Protein AF-A0A7X2JE22-F1 (afdb_monomer_lite)

Structure (mmCIF, N/CA/C/O backbone):
data_AF-A0A7X2JE22-F1
#
_entry.id   AF-A0A7X2JE22-F1
#
loop_
_atom_site.group_PDB
_atom_site.id
_atom_site.type_symbol
_atom_site.label_atom_id
_atom_site.label_alt_id
_atom_site.label_comp_id
_atom_site.label_asym_id
_atom_site.label_entity_id
_atom_site.label_seq_id
_atom_site.pdbx_PDB_ins_code
_atom_site.Cartn_x
_atom_site.Cartn_y
_atom_site.Cartn_z
_atom_site.occupancy
_atom_site.B_iso_or_equiv
_atom_site.auth_seq_id
_atom_site.auth_comp_id
_atom_site.auth_asym_id
_atom_site.auth_atom_id
_atom_site.pdbx_PDB_model_num
ATOM 1 N N . MET A 1 1 ? -7.653 -12.643 -15.180 1.00 49.94 1 MET A N 1
ATOM 2 C CA . MET A 1 1 ? -7.315 -11.733 -16.301 1.00 49.94 1 MET A CA 1
ATOM 3 C C . MET A 1 1 ? -5.925 -11.184 -16.015 1.00 49.94 1 MET A C 1
ATOM 5 O O . MET A 1 1 ? -5.732 -10.726 -14.903 1.00 49.94 1 MET A O 1
ATOM 9 N N . LYS A 1 2 ? -4.952 -11.301 -16.927 1.00 66.31 2 LYS A N 1
ATOM 10 C CA . LYS A 1 2 ? -3.594 -10.766 -16.708 1.00 66.31 2 LYS A CA 1
ATOM 11 C C . LYS A 1 2 ? -3.549 -9.329 -17.225 1.00 66.31 2 LYS A C 1
ATOM 13 O O . LYS A 1 2 ? -3.929 -9.113 -18.375 1.00 66.31 2 LYS A O 1
ATOM 18 N N . THR A 1 3 ? -3.123 -8.370 -16.407 1.00 74.75 3 THR A N 1
ATOM 19 C CA . THR A 1 3 ? -2.879 -6.985 -16.846 1.00 74.75 3 THR A CA 1
ATOM 20 C C . THR A 1 3 ? -1.418 -6.603 -16.633 1.00 74.75 3 THR A C 1
ATOM 22 O O . THR A 1 3 ? -0.761 -7.106 -15.724 1.00 74.75 3 THR A O 1
ATOM 25 N N . SER A 1 4 ? -0.906 -5.712 -17.483 1.00 75.38 4 SER A N 1
ATOM 26 C CA . SER A 1 4 ? 0.440 -5.147 -17.359 1.00 75.38 4 SER A CA 1
ATOM 27 C C . SER A 1 4 ? 0.576 -4.194 -16.172 1.00 75.38 4 SER A C 1
ATOM 29 O O . SER A 1 4 ? 1.686 -3.983 -15.699 1.00 75.38 4 SER A O 1
ATOM 31 N N . LYS A 1 5 ? -0.528 -3.611 -15.698 1.00 81.44 5 LYS A N 1
ATOM 32 C CA . LYS A 1 5 ? -0.594 -2.766 -14.502 1.00 81.44 5 LYS A CA 1
ATOM 33 C C . LYS A 1 5 ? -2.029 -2.766 -13.991 1.00 81.44 5 LYS A C 1
ATOM 35 O O . LYS A 1 5 ? -2.942 -2.476 -14.765 1.00 81.44 5 LYS A O 1
ATOM 40 N N . ALA A 1 6 ? -2.252 -3.114 -12.726 1.00 86.94 6 ALA A N 1
ATOM 41 C CA . ALA A 1 6 ? -3.620 -3.191 -12.203 1.00 86.94 6 ALA A CA 1
ATOM 42 C C . ALA A 1 6 ? -4.130 -1.863 -11.638 1.00 86.94 6 ALA A C 1
ATOM 44 O O . ALA A 1 6 ? -5.276 -1.483 -11.894 1.00 86.94 6 ALA A O 1
ATOM 45 N N . LYS A 1 7 ? -3.290 -1.120 -10.912 1.00 91.81 7 LYS A N 1
ATOM 46 C CA . LYS A 1 7 ? -3.621 0.229 -10.449 1.00 91.81 7 LYS A CA 1
ATOM 47 C C . LYS A 1 7 ? -2.481 1.200 -10.735 1.00 91.81 7 LYS A C 1
ATOM 49 O O . LYS A 1 7 ? -1.344 0.955 -10.350 1.00 91.81 7 LYS A O 1
ATOM 54 N N . TRP A 1 8 ? -2.798 2.309 -11.393 1.00 91.88 8 TRP A N 1
ATOM 55 C CA . TRP A 1 8 ? -1.876 3.418 -11.620 1.00 91.88 8 TRP A CA 1
ATOM 56 C C . TRP A 1 8 ? -2.491 4.685 -11.040 1.00 91.88 8 TRP A C 1
ATOM 58 O O . TRP A 1 8 ? -3.583 5.077 -11.447 1.00 91.88 8 TRP A O 1
ATOM 68 N N . LEU A 1 9 ? -1.822 5.265 -10.051 1.00 91.38 9 LEU A N 1
ATOM 69 C CA . LEU A 1 9 ? -2.169 6.547 -9.455 1.00 91.38 9 LEU A CA 1
ATOM 70 C C . LEU A 1 9 ? -1.121 7.565 -9.914 1.00 91.38 9 LEU A C 1
ATOM 72 O O . LEU A 1 9 ? -0.011 7.593 -9.382 1.00 91.38 9 LEU A O 1
ATOM 76 N N . ASP A 1 10 ? -1.471 8.328 -10.946 1.00 88.12 10 ASP A N 1
ATOM 77 C CA . ASP A 1 10 ? -0.589 9.280 -11.620 1.00 88.12 10 ASP A CA 1
ATOM 78 C C . ASP A 1 10 ? -1.018 10.708 -11.277 1.00 88.12 10 ASP A C 1
ATOM 80 O O . ASP A 1 10 ? -2.106 11.133 -11.665 1.00 88.12 10 ASP A O 1
ATOM 84 N N . TRP A 1 11 ? -0.156 11.410 -10.536 1.00 87.62 11 TRP A N 1
ATOM 85 C CA . TRP A 1 11 ? -0.326 12.790 -10.068 1.00 87.62 11 TRP A CA 1
ATOM 86 C C . TRP A 1 11 ? -1.487 12.999 -9.091 1.00 87.62 11 TRP A C 1
ATOM 88 O O . TRP A 1 11 ? -2.567 12.431 -9.208 1.00 87.62 11 TRP A O 1
ATOM 98 N N . GLN A 1 12 ? -1.263 13.874 -8.104 1.00 84.12 12 GLN A N 1
ATOM 99 C CA . GLN A 1 12 ? -2.315 14.396 -7.216 1.00 84.12 12 GLN A CA 1
ATOM 100 C C . GLN A 1 12 ? -3.240 13.324 -6.600 1.00 84.12 12 GLN A C 1
ATOM 102 O O . GLN A 1 12 ? -4.416 13.580 -6.350 1.00 84.12 12 GLN A O 1
ATOM 107 N N . ALA A 1 13 ? -2.713 12.139 -6.269 1.00 86.69 13 ALA A N 1
ATOM 108 C CA . ALA A 1 13 ? -3.453 11.074 -5.578 1.00 86.69 13 ALA A CA 1
ATOM 109 C C . ALA A 1 13 ? -3.683 11.378 -4.077 1.00 86.69 13 ALA A C 1
ATOM 111 O O . ALA A 1 13 ? -3.680 10.489 -3.221 1.00 86.69 13 ALA A O 1
ATOM 112 N N . GLN A 1 14 ? -3.841 12.656 -3.744 1.00 89.06 14 GLN A N 1
ATOM 113 C CA . GLN A 1 14 ? -4.023 13.192 -2.403 1.00 89.06 14 GLN A CA 1
ATOM 114 C C . GLN A 1 14 ? -5.405 12.804 -1.864 1.00 89.06 14 GLN A C 1
ATOM 116 O O . GLN A 1 14 ? -6.401 12.867 -2.581 1.00 89.06 14 GLN A O 1
ATOM 121 N N . GLY A 1 15 ? -5.456 12.320 -0.624 1.00 90.81 15 GLY A N 1
ATOM 122 C CA . GLY A 1 15 ? -6.662 11.763 -0.004 1.00 90.81 15 GLY A CA 1
ATOM 123 C C . GLY A 1 15 ? -7.121 10.420 -0.591 1.00 90.81 15 GLY A C 1
ATOM 124 O O . GLY A 1 15 ? -8.134 9.873 -0.159 1.00 90.81 15 GLY A O 1
ATOM 125 N N . THR A 1 16 ? -6.407 9.857 -1.574 1.00 94.50 16 THR A N 1
ATOM 126 C CA . THR A 1 16 ? -6.815 8.594 -2.206 1.00 94.50 16 THR A CA 1
ATOM 127 C C . THR A 1 16 ? -6.603 7.422 -1.252 1.00 94.50 16 THR A C 1
ATOM 129 O O . THR A 1 16 ? -5.504 7.241 -0.727 1.00 94.50 16 THR A O 1
ATOM 132 N N . ARG A 1 17 ? -7.635 6.583 -1.088 1.00 95.44 17 ARG A N 1
ATOM 133 C CA . ARG A 1 17 ? -7.589 5.328 -0.327 1.00 95.44 17 ARG A CA 1
ATOM 134 C C . ARG A 1 17 ? -7.855 4.131 -1.242 1.00 95.44 17 ARG A C 1
ATOM 136 O O . ARG A 1 17 ? -8.940 4.008 -1.804 1.00 95.44 17 ARG A O 1
ATOM 143 N N . VAL A 1 18 ? -6.878 3.238 -1.376 1.00 96.38 18 VAL A N 1
ATOM 144 C CA . VAL A 1 18 ? -7.027 1.936 -2.045 1.00 96.38 18 VAL A CA 1
ATOM 145 C C . VAL A 1 18 ? -7.138 0.880 -0.956 1.00 96.38 18 VAL A C 1
ATOM 147 O O . VAL A 1 18 ? -6.155 0.598 -0.272 1.00 96.38 18 VAL A O 1
ATOM 150 N N . THR A 1 19 ? -8.331 0.319 -0.774 1.00 96.19 19 THR A N 1
ATOM 151 C CA . THR A 1 19 ? -8.613 -0.603 0.333 1.00 96.19 19 THR A CA 1
ATOM 152 C C . THR A 1 19 ? -9.288 -1.887 -0.129 1.00 96.19 19 THR A C 1
ATOM 154 O O . THR A 1 19 ? -10.069 -1.853 -1.081 1.00 96.19 19 THR A O 1
ATOM 157 N N . GLN A 1 20 ? -8.974 -3.011 0.524 1.00 95.56 20 GLN A N 1
ATOM 158 C CA . GLN A 1 20 ? -9.651 -4.305 0.331 1.00 95.56 20 GLN A CA 1
ATOM 159 C C . GLN A 1 20 ? -9.617 -4.838 -1.113 1.00 95.56 20 GLN A C 1
ATOM 161 O O . GLN A 1 20 ? -10.579 -5.432 -1.598 1.00 95.56 20 GLN A O 1
ATOM 166 N N . ASN A 1 21 ? -8.497 -4.637 -1.814 1.00 95.44 21 ASN A N 1
ATOM 167 C CA . ASN A 1 21 ? -8.294 -5.169 -3.161 1.00 95.44 21 ASN A CA 1
ATOM 168 C C . ASN A 1 21 ? -7.422 -6.427 -3.155 1.00 95.44 21 ASN A C 1
ATOM 170 O O . ASN A 1 21 ? -6.482 -6.561 -2.365 1.00 95.44 21 ASN A O 1
ATOM 174 N N . PHE A 1 22 ? -7.695 -7.306 -4.117 1.00 94.31 22 PHE A N 1
ATOM 175 C CA . PHE A 1 22 ? -6.909 -8.499 -4.402 1.00 94.31 22 PHE A CA 1
ATOM 176 C C . PHE A 1 22 ? -6.218 -8.351 -5.761 1.00 94.31 22 PHE A C 1
ATOM 178 O O . PHE A 1 22 ? -6.877 -8.336 -6.800 1.00 94.31 22 PHE A O 1
ATOM 185 N N . PHE A 1 23 ? -4.891 -8.235 -5.750 1.00 93.75 23 PHE A N 1
ATOM 186 C CA . PHE A 1 23 ? -4.059 -8.106 -6.940 1.00 93.75 23 PHE A CA 1
ATOM 187 C C . PHE A 1 23 ? -3.175 -9.343 -7.106 1.00 93.75 23 PHE A C 1
ATOM 189 O O . PHE A 1 23 ? -2.458 -9.737 -6.183 1.00 93.75 23 PHE A O 1
ATOM 196 N N . HIS A 1 24 ? -3.234 -9.967 -8.280 1.00 92.12 24 HIS A N 1
ATOM 197 C CA . HIS A 1 24 ? -2.479 -11.177 -8.580 1.00 92.12 24 HIS A CA 1
ATOM 198 C C . HIS A 1 24 ? -2.248 -11.327 -10.086 1.00 92.12 24 HIS A C 1
ATOM 200 O O . HIS A 1 24 ? -3.018 -10.805 -10.894 1.00 92.12 24 HIS A O 1
ATOM 206 N N . ASP A 1 25 ? -1.199 -12.070 -10.451 1.00 88.88 25 ASP A N 1
ATOM 207 C CA . ASP A 1 25 ? -0.855 -12.427 -11.835 1.00 88.88 25 ASP A CA 1
ATOM 208 C C . ASP A 1 25 ? -0.740 -11.236 -12.806 1.00 88.88 25 ASP A C 1
ATOM 210 O O . ASP A 1 25 ? -0.891 -11.391 -14.025 1.00 88.88 25 ASP A O 1
ATOM 214 N N . ASN A 1 26 ? -0.443 -10.048 -12.277 1.00 86.81 26 ASN A N 1
ATOM 215 C CA . ASN A 1 26 ? -0.121 -8.885 -13.081 1.00 86.81 26 ASN A CA 1
ATOM 216 C C . ASN A 1 26 ? 1.273 -9.076 -13.668 1.00 86.81 26 ASN A C 1
ATOM 218 O O . ASN A 1 26 ? 2.251 -9.384 -12.988 1.00 86.81 26 ASN A O 1
ATOM 222 N N . THR A 1 27 ? 1.330 -8.994 -14.987 1.00 76.69 27 THR A N 1
ATOM 223 C CA . THR A 1 27 ? 2.525 -9.213 -15.788 1.00 76.69 27 THR A CA 1
ATOM 224 C C . THR A 1 27 ? 2.296 -8.585 -17.150 1.00 76.69 27 THR A C 1
ATOM 226 O O . THR A 1 27 ? 1.157 -8.468 -17.613 1.00 76.69 27 THR A O 1
ATOM 229 N N . VAL A 1 28 ? 3.363 -8.167 -17.822 1.00 68.94 28 VAL A N 1
ATOM 230 C CA . VAL A 1 28 ? 3.209 -7.675 -19.189 1.00 68.94 28 VAL A CA 1
ATOM 231 C C . VAL A 1 28 ? 2.804 -8.833 -20.105 1.00 68.94 28 VAL A C 1
ATOM 233 O O . VAL A 1 28 ? 3.410 -9.910 -20.063 1.00 68.94 28 VAL A O 1
ATOM 236 N N . PRO A 1 29 ? 1.768 -8.655 -20.938 1.00 58.00 29 PRO A N 1
ATOM 237 C CA . PRO A 1 29 ? 1.450 -9.644 -21.947 1.00 58.00 29 PRO A CA 1
ATOM 238 C C . PRO A 1 29 ? 2.621 -9.719 -22.941 1.00 58.00 29 PRO A C 1
ATOM 240 O O . PRO A 1 29 ? 3.175 -8.694 -23.332 1.00 58.00 29 PRO A O 1
ATOM 243 N N . PHE A 1 30 ? 2.990 -10.938 -23.346 1.00 57.25 30 PHE A N 1
ATOM 244 C CA . PHE A 1 30 ? 4.004 -11.230 -24.375 1.00 57.25 30 PHE A CA 1
ATOM 245 C C . PHE A 1 30 ? 5.490 -11.087 -23.996 1.00 57.25 30 PHE A C 1
ATOM 247 O O . PHE A 1 30 ? 6.330 -11.099 -24.897 1.00 57.25 30 PHE A O 1
ATOM 254 N N . LEU A 1 31 ? 5.859 -11.062 -22.708 1.00 57.50 31 LEU A N 1
ATOM 255 C CA . LEU A 1 31 ? 7.233 -11.433 -22.347 1.00 57.50 31 LEU A CA 1
ATOM 256 C C . LEU A 1 31 ? 7.440 -12.917 -22.630 1.00 57.50 31 LEU A C 1
ATOM 258 O O . LEU A 1 31 ? 6.939 -13.796 -21.932 1.00 57.50 31 LEU A O 1
ATOM 262 N N . ARG A 1 32 ? 8.153 -13.166 -23.717 1.00 54.75 32 ARG A N 1
ATOM 263 C CA . ARG A 1 32 ? 8.729 -14.453 -24.064 1.00 54.75 32 ARG A CA 1
ATOM 264 C C . ARG A 1 32 ? 9.740 -14.841 -22.975 1.00 54.75 32 ARG A C 1
ATOM 266 O O . ARG A 1 32 ? 10.541 -13.995 -22.592 1.00 54.75 32 ARG A O 1
ATOM 273 N N . GLU A 1 33 ? 9.707 -16.080 -22.474 1.00 55.88 33 GLU A N 1
ATOM 274 C CA . GLU A 1 33 ? 10.677 -16.572 -21.467 1.00 55.88 33 GLU A CA 1
ATOM 275 C C . GLU A 1 33 ? 12.137 -16.442 -21.942 1.00 55.88 33 GLU A C 1
ATOM 277 O O . GLU A 1 33 ? 13.048 -16.380 -21.125 1.00 55.88 33 GLU A O 1
ATOM 282 N N . ASP A 1 34 ? 12.345 -16.371 -23.259 1.00 58.75 34 ASP A N 1
ATOM 283 C CA . ASP A 1 34 ? 13.626 -16.231 -23.951 1.00 58.75 34 ASP A CA 1
ATOM 284 C C . ASP A 1 34 ? 13.974 -14.787 -24.360 1.00 58.75 34 ASP A C 1
ATOM 286 O O . ASP A 1 34 ? 15.012 -14.556 -24.981 1.00 58.75 34 ASP A O 1
ATOM 290 N N . ALA A 1 35 ? 13.123 -13.804 -24.055 1.00 57.12 35 ALA A N 1
ATOM 291 C CA . ALA A 1 35 ? 13.394 -12.412 -24.388 1.00 57.12 35 ALA A CA 1
ATOM 292 C C . ALA A 1 35 ? 14.238 -11.755 -23.291 1.00 57.12 35 ALA A C 1
ATOM 294 O O . ALA A 1 35 ? 13.748 -11.555 -22.185 1.00 57.12 35 ALA A O 1
ATOM 295 N N . GLU A 1 36 ? 15.466 -11.351 -23.626 1.00 58.72 36 GLU A N 1
ATOM 296 C CA . GLU A 1 36 ? 16.242 -10.381 -22.845 1.00 58.72 36 GLU A CA 1
ATOM 297 C C . GLU A 1 36 ? 15.522 -9.024 -22.924 1.00 58.72 36 GLU A C 1
ATOM 299 O O . GLU A 1 36 ? 15.573 -8.358 -23.968 1.00 58.72 36 GLU A O 1
ATOM 304 N N . PRO A 1 37 ? 14.779 -8.604 -21.886 1.00 57.47 37 PRO A N 1
ATOM 305 C CA . PRO A 1 37 ? 13.995 -7.386 -21.961 1.00 57.47 37 PRO A CA 1
ATOM 306 C C . PRO A 1 37 ? 14.971 -6.207 -21.971 1.00 57.47 37 PRO A C 1
ATOM 308 O O . PRO A 1 37 ? 15.772 -6.052 -21.049 1.00 57.47 37 PRO A O 1
ATOM 311 N N . GLY A 1 38 ? 14.900 -5.349 -22.991 1.00 61.09 38 GLY A N 1
ATOM 312 C CA . GLY A 1 38 ? 15.620 -4.075 -22.967 1.00 61.09 38 GLY A CA 1
ATOM 313 C C . GLY A 1 38 ? 15.253 -3.258 -21.718 1.00 61.09 38 GLY A C 1
ATOM 314 O O . GLY A 1 38 ? 14.150 -3.389 -21.187 1.00 61.09 38 GLY A O 1
ATOM 315 N N . LEU A 1 39 ? 16.166 -2.400 -21.251 1.00 57.56 39 LEU A N 1
ATOM 316 C CA . LEU A 1 39 ? 16.032 -1.639 -19.996 1.00 57.56 39 LEU A CA 1
ATOM 317 C C . LEU A 1 39 ? 14.696 -0.872 -19.873 1.00 57.56 39 LEU A C 1
ATOM 319 O O . LEU A 1 39 ? 14.119 -0.809 -18.790 1.00 57.56 39 LEU A O 1
ATOM 323 N N . GLU A 1 40 ? 14.173 -0.350 -20.986 1.00 53.94 40 GLU A N 1
ATOM 324 C CA . GLU A 1 40 ? 12.882 0.352 -21.049 1.00 53.94 40 GLU A CA 1
ATOM 325 C C . GLU A 1 40 ? 11.682 -0.576 -20.803 1.00 53.94 40 GLU A C 1
ATOM 327 O O . GLU A 1 40 ? 10.734 -0.200 -20.114 1.00 53.94 40 GLU A O 1
ATOM 332 N N . LEU A 1 41 ? 11.745 -1.823 -21.287 1.00 57.75 41 LEU A N 1
ATOM 333 C CA . LEU A 1 41 ? 10.728 -2.835 -21.002 1.00 57.75 41 LEU A CA 1
ATOM 334 C C . LEU A 1 41 ? 10.759 -3.212 -19.515 1.00 57.75 41 LEU A C 1
ATOM 336 O O . LEU A 1 41 ? 9.700 -3.425 -18.938 1.00 57.75 41 LEU A O 1
ATOM 340 N N . PHE A 1 42 ? 11.942 -3.199 -18.879 1.00 57.12 42 PHE A N 1
ATOM 341 C CA . PHE A 1 42 ? 12.149 -3.520 -17.458 1.00 57.12 42 PHE A CA 1
ATOM 342 C C . PHE A 1 42 ? 11.503 -2.520 -16.477 1.00 57.12 42 PHE A C 1
ATOM 344 O O . PHE A 1 42 ? 11.144 -2.867 -15.344 1.00 57.12 42 PHE A O 1
ATOM 351 N N . GLN A 1 43 ? 11.341 -1.267 -16.910 1.00 54.72 43 GLN A N 1
ATOM 352 C CA . GLN A 1 43 ? 10.787 -0.175 -16.103 1.00 54.72 43 GLN A CA 1
ATOM 353 C C . GLN A 1 43 ? 9.249 -0.100 -16.131 1.00 54.72 43 GLN A C 1
ATOM 355 O O . GLN A 1 43 ? 8.669 0.572 -15.271 1.00 54.72 43 GLN A O 1
ATOM 360 N N . ALA A 1 44 ? 8.592 -0.793 -17.068 1.00 57.09 44 ALA A N 1
ATOM 361 C CA . ALA A 1 44 ? 7.142 -0.750 -17.298 1.00 57.09 44 ALA A CA 1
ATOM 362 C C . ALA A 1 44 ? 6.389 -2.043 -16.894 1.00 57.09 44 ALA A C 1
ATOM 364 O O . ALA A 1 44 ? 5.240 -2.238 -17.295 1.00 57.09 44 ALA A O 1
ATOM 365 N N . MET A 1 45 ? 7.029 -2.961 -16.159 1.00 66.50 45 MET A N 1
ATOM 366 C CA . MET A 1 45 ? 6.561 -4.349 -16.055 1.00 66.50 45 MET A CA 1
ATOM 367 C C . MET A 1 45 ? 5.560 -4.612 -14.921 1.00 66.50 45 MET A C 1
ATOM 369 O O . MET A 1 45 ? 5.947 -4.667 -13.759 1.00 66.50 45 MET A O 1
ATOM 373 N N . GLY A 1 46 ? 4.334 -5.001 -15.267 1.00 67.62 46 GLY A N 1
ATOM 374 C CA . GLY A 1 46 ? 3.576 -6.021 -14.529 1.00 67.62 46 GLY A CA 1
ATOM 375 C C . GLY A 1 46 ? 3.285 -5.738 -13.057 1.00 67.62 46 GLY A C 1
ATOM 376 O O . GLY A 1 46 ? 3.349 -6.674 -12.267 1.00 67.62 46 GLY A O 1
ATOM 377 N N . GLU A 1 47 ? 3.041 -4.486 -12.665 1.00 86.31 47 GLU A N 1
ATOM 378 C CA . GLU A 1 47 ? 2.862 -4.148 -11.249 1.00 86.31 47 GLU A CA 1
ATOM 379 C C . GLU A 1 47 ? 1.411 -4.250 -10.766 1.0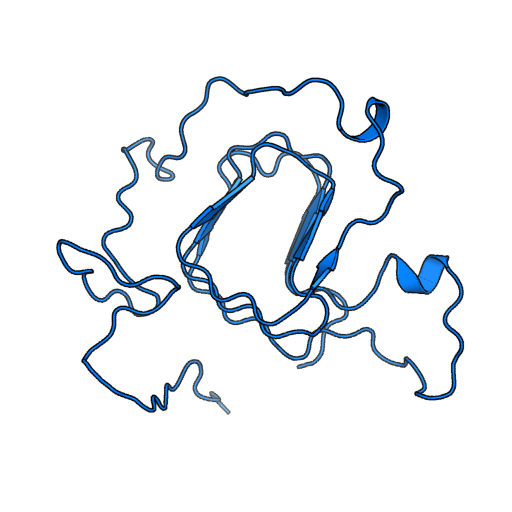0 86.31 47 GLU A C 1
ATOM 381 O O . GLU A 1 47 ? 0.472 -3.886 -11.484 1.00 86.31 47 GLU A O 1
ATOM 386 N N . ASP A 1 48 ? 1.221 -4.668 -9.511 1.00 93.00 48 ASP A N 1
ATOM 387 C CA . ASP A 1 48 ? -0.095 -4.570 -8.874 1.00 93.00 48 ASP A CA 1
ATOM 388 C C . ASP A 1 48 ? -0.502 -3.104 -8.687 1.00 93.00 48 ASP A C 1
ATOM 390 O O . ASP A 1 48 ? -1.607 -2.700 -9.061 1.00 93.00 48 ASP A O 1
ATOM 394 N N . VAL A 1 49 ? 0.411 -2.285 -8.160 1.00 93.62 49 VAL A N 1
ATOM 395 C CA . VAL A 1 49 ? 0.198 -0.848 -7.998 1.00 93.62 49 VAL A CA 1
ATOM 396 C C . VAL A 1 49 ? 1.434 -0.035 -8.367 1.00 93.62 49 VAL A C 1
ATOM 398 O O . VAL A 1 49 ? 2.561 -0.367 -8.000 1.00 93.62 49 VAL A O 1
ATOM 401 N N . PHE A 1 50 ? 1.202 1.065 -9.077 1.00 92.44 50 PHE A N 1
ATOM 402 C CA . PHE A 1 50 ? 2.184 2.105 -9.344 1.00 92.44 50 PHE A CA 1
ATOM 403 C C . PHE A 1 50 ? 1.638 3.455 -8.890 1.00 92.44 50 PHE A C 1
ATOM 405 O O . PHE A 1 50 ? 0.534 3.837 -9.282 1.00 92.44 50 PHE A O 1
ATOM 412 N N . ILE A 1 51 ? 2.406 4.159 -8.062 1.00 90.75 51 ILE A N 1
ATOM 413 C CA . ILE A 1 51 ? 2.079 5.507 -7.594 1.00 90.75 51 ILE A CA 1
ATOM 414 C C . ILE A 1 51 ? 3.250 6.409 -7.958 1.00 90.75 51 ILE A C 1
ATOM 416 O O . ILE A 1 51 ? 4.389 6.127 -7.569 1.00 90.75 51 ILE A O 1
ATOM 420 N N . GLU A 1 52 ? 2.971 7.477 -8.696 1.00 87.94 52 GLU A N 1
ATOM 421 C CA . GLU A 1 52 ? 3.987 8.435 -9.115 1.00 87.94 52 GLU A CA 1
ATOM 422 C C . GLU A 1 52 ? 3.510 9.877 -8.985 1.00 87.94 52 GLU A C 1
ATOM 424 O O . GLU A 1 52 ? 2.320 10.180 -9.092 1.00 87.94 52 GLU A O 1
ATOM 429 N N . VAL A 1 53 ? 4.473 10.766 -8.719 1.00 82.81 53 VAL A N 1
ATOM 430 C CA . VAL A 1 53 ? 4.275 12.227 -8.702 1.00 82.81 53 VAL A CA 1
ATOM 431 C C . VAL A 1 53 ? 3.099 12.655 -7.798 1.00 82.81 53 VAL A C 1
ATOM 433 O O . VAL A 1 53 ? 2.356 13.597 -8.064 1.00 82.81 53 VAL A O 1
ATOM 436 N N . SER A 1 54 ? 2.929 11.946 -6.683 1.00 81.81 54 SER A N 1
ATOM 437 C CA . SER A 1 54 ? 2.063 12.347 -5.574 1.00 81.81 54 SER A CA 1
ATOM 438 C C . SER A 1 54 ? 2.905 12.905 -4.418 1.00 81.81 54 SER A C 1
ATOM 440 O O . SER A 1 54 ? 4.131 12.736 -4.357 1.00 81.81 54 SER A O 1
ATOM 442 N N . HIS A 1 55 ? 2.243 13.584 -3.490 1.00 85.81 55 HIS A N 1
ATOM 443 C CA . HIS A 1 55 ? 2.833 14.017 -2.222 1.00 85.81 55 HIS A CA 1
ATOM 444 C C . HIS A 1 55 ? 2.018 13.551 -1.009 1.00 85.81 55 HIS A C 1
ATOM 446 O O . HIS A 1 55 ? 2.364 13.865 0.128 1.00 85.81 55 HIS A O 1
ATOM 452 N N . GLY A 1 56 ? 0.960 12.773 -1.258 1.00 86.56 56 GLY A N 1
ATOM 453 C CA . GLY A 1 56 ? 0.063 12.264 -0.237 1.00 86.56 56 GLY A CA 1
ATOM 454 C C . GLY A 1 56 ? -0.865 13.315 0.387 1.00 86.56 56 GLY A C 1
ATOM 455 O O . GLY A 1 56 ? -0.897 14.457 -0.073 1.00 86.56 56 GLY A O 1
ATOM 456 N N . PRO A 1 57 ? -1.630 12.920 1.421 1.00 92.94 57 PRO A N 1
ATOM 457 C CA . PRO A 1 57 ? -1.687 11.560 1.969 1.00 92.94 57 PRO A CA 1
ATOM 458 C C . PRO A 1 57 ? -2.334 10.573 0.983 1.00 92.94 57 PRO A C 1
ATOM 460 O O . PRO A 1 57 ? -3.442 10.801 0.509 1.00 92.94 57 PRO A O 1
ATOM 463 N N . THR A 1 58 ? -1.653 9.471 0.663 1.00 93.88 58 THR A N 1
ATOM 464 C CA . THR A 1 58 ? -2.200 8.378 -0.163 1.00 93.88 58 THR A CA 1
ATOM 465 C C . THR A 1 58 ? -2.156 7.086 0.644 1.00 93.88 58 THR A C 1
ATOM 467 O O . THR A 1 58 ? -1.092 6.656 1.086 1.00 93.88 58 THR A O 1
ATOM 470 N N . LEU A 1 59 ? -3.310 6.467 0.873 1.00 95.62 59 LEU A N 1
ATOM 471 C CA . LEU A 1 59 ? -3.457 5.324 1.767 1.00 95.62 59 LEU A CA 1
ATOM 472 C C . LEU A 1 59 ? -3.713 4.038 0.987 1.00 95.62 59 LEU A C 1
ATOM 474 O O . LEU A 1 59 ? -4.604 3.969 0.143 1.00 95.62 59 LEU A O 1
ATOM 478 N N . LEU A 1 60 ? -2.945 3.004 1.301 1.00 97.38 60 LEU A N 1
ATOM 479 C CA . LEU A 1 60 ? -3.162 1.649 0.826 1.00 97.38 60 LEU A CA 1
ATOM 480 C C . LEU A 1 60 ? -3.356 0.768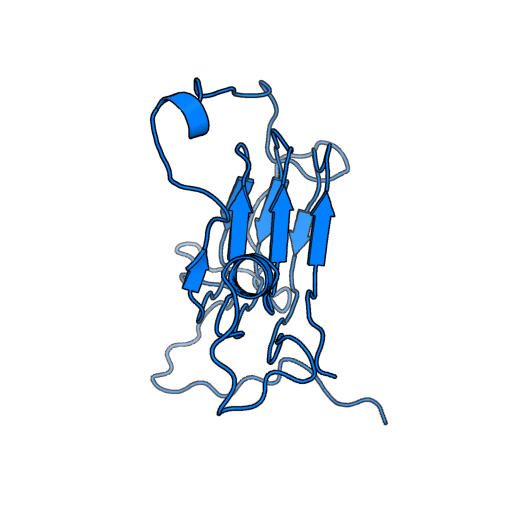 2.051 1.00 97.38 60 LEU A C 1
ATOM 482 O O . LEU A 1 60 ? -2.399 0.548 2.794 1.00 97.38 60 LEU A O 1
ATOM 486 N N . ASP A 1 61 ? -4.566 0.266 2.286 1.00 97.38 61 ASP A N 1
ATOM 487 C CA . ASP A 1 61 ? -4.855 -0.547 3.467 1.00 97.38 61 ASP A CA 1
ATOM 488 C C . ASP A 1 61 ? -5.626 -1.829 3.184 1.00 97.38 61 ASP A C 1
ATOM 490 O O . ASP A 1 61 ? -6.443 -1.885 2.276 1.00 97.38 61 ASP A O 1
ATOM 494 N N . ASN A 1 62 ? -5.365 -2.879 3.963 1.00 96.75 62 ASN A N 1
ATOM 495 C CA . ASN A 1 62 ? -6.066 -4.157 3.829 1.00 96.75 62 ASN A CA 1
ATOM 496 C C . ASN A 1 62 ? -6.069 -4.711 2.386 1.00 96.75 62 ASN A C 1
ATOM 498 O O . ASN A 1 62 ? -7.048 -5.314 1.975 1.00 96.75 62 ASN A O 1
ATOM 502 N N . ASN A 1 63 ? -5.018 -4.521 1.585 1.00 97.19 63 ASN A N 1
ATOM 503 C CA . ASN A 1 63 ? -4.918 -5.131 0.254 1.00 97.19 63 ASN A CA 1
ATOM 504 C C . ASN A 1 63 ? -4.021 -6.374 0.275 1.00 97.19 63 ASN A C 1
ATOM 506 O O . ASN A 1 63 ? -3.167 -6.548 1.152 1.00 97.19 63 ASN A O 1
ATOM 510 N N . ILE A 1 64 ? -4.194 -7.226 -0.732 1.00 96.31 64 ILE A N 1
ATOM 511 C CA . ILE A 1 64 ? -3.388 -8.421 -0.971 1.00 96.31 64 ILE A CA 1
ATOM 512 C C . ILE A 1 64 ? -2.718 -8.272 -2.342 1.00 96.31 64 ILE A C 1
ATOM 514 O O . ILE A 1 64 ? -3.402 -8.263 -3.360 1.00 96.31 64 ILE A O 1
ATOM 518 N N . PHE A 1 65 ? -1.391 -8.154 -2.350 1.00 95.75 65 PHE A N 1
ATOM 519 C CA . PHE A 1 65 ? -0.541 -7.963 -3.526 1.00 95.75 65 PHE A CA 1
ATOM 520 C C . PHE A 1 65 ? 0.328 -9.203 -3.744 1.00 95.75 65 PHE A C 1
ATOM 522 O O . PHE A 1 65 ? 1.248 -9.451 -2.958 1.00 95.75 65 PHE A O 1
ATOM 529 N N . LEU A 1 66 ? 0.031 -10.009 -4.763 1.00 93.75 66 LEU A N 1
ATOM 530 C CA . LEU A 1 66 ? 0.697 -11.297 -5.004 1.00 93.75 66 LEU A CA 1
ATOM 531 C C . LEU A 1 66 ? 1.423 -11.390 -6.347 1.00 93.75 66 LEU A C 1
ATOM 533 O O . LEU A 1 66 ? 1.987 -12.443 -6.646 1.00 93.75 66 LEU A O 1
ATOM 537 N N . SER A 1 67 ? 1.447 -10.333 -7.157 1.00 90.44 67 SER A N 1
ATOM 538 C CA . SER A 1 67 ? 2.262 -10.362 -8.376 1.00 90.44 67 SER A CA 1
ATOM 539 C C . SER A 1 67 ? 3.745 -10.264 -8.035 1.00 90.44 67 SER A C 1
ATOM 541 O O . SER A 1 67 ? 4.122 -9.679 -7.022 1.00 90.44 67 SER A O 1
ATOM 543 N N . ALA A 1 68 ? 4.613 -10.806 -8.896 1.00 87.31 68 ALA A N 1
ATOM 544 C CA . ALA A 1 68 ? 6.062 -10.809 -8.665 1.00 87.31 68 ALA A CA 1
ATOM 545 C C . ALA A 1 68 ? 6.624 -9.397 -8.423 1.00 87.31 68 ALA A C 1
ATOM 547 O O . ALA A 1 68 ? 7.535 -9.214 -7.617 1.00 87.31 68 ALA A O 1
ATOM 548 N N . ARG A 1 69 ? 6.042 -8.392 -9.084 1.00 86.88 69 ARG A N 1
ATOM 549 C CA . ARG A 1 69 ? 6.291 -6.969 -8.851 1.00 86.88 69 ARG A CA 1
ATOM 550 C C . ARG A 1 69 ? 5.028 -6.383 -8.237 1.00 86.88 69 ARG A C 1
ATOM 552 O O . ARG A 1 69 ? 4.049 -6.137 -8.929 1.00 86.88 69 ARG A O 1
ATOM 559 N N . ALA A 1 70 ? 5.025 -6.218 -6.923 1.00 91.69 70 ALA A N 1
ATOM 560 C CA . ALA A 1 70 ? 3.825 -5.795 -6.215 1.00 91.69 70 ALA A CA 1
ATOM 561 C C . ALA A 1 70 ? 3.662 -4.275 -6.290 1.00 91.69 70 ALA A C 1
ATOM 563 O O . ALA A 1 70 ? 2.655 -3.757 -6.764 1.00 91.69 70 ALA A O 1
ATOM 564 N N . VAL A 1 71 ? 4.682 -3.545 -5.846 1.00 92.81 71 VAL A N 1
ATOM 565 C CA . VAL A 1 71 ? 4.594 -2.097 -5.661 1.00 92.81 71 VAL A CA 1
ATOM 566 C C . VAL A 1 71 ? 5.706 -1.426 -6.445 1.00 92.81 71 VAL A C 1
ATOM 568 O O . VAL A 1 71 ? 6.879 -1.750 -6.257 1.00 92.81 71 VAL A O 1
ATOM 571 N N . LYS A 1 72 ? 5.351 -0.457 -7.284 1.00 90.62 72 LYS A N 1
ATOM 572 C CA . LYS A 1 72 ? 6.283 0.552 -7.783 1.00 90.62 72 LYS A CA 1
ATOM 573 C C . LYS A 1 72 ? 5.955 1.885 -7.123 1.00 90.62 72 LYS A C 1
ATOM 575 O O . LYS A 1 72 ? 4.813 2.341 -7.187 1.00 90.62 72 LYS A O 1
ATOM 580 N N . LEU A 1 73 ? 6.937 2.476 -6.452 1.00 87.69 73 LEU A N 1
ATOM 581 C CA . LEU A 1 73 ? 6.737 3.671 -5.637 1.00 87.69 73 LEU A CA 1
ATOM 582 C C . LEU A 1 73 ? 7.748 4.745 -6.033 1.00 87.69 73 LEU A C 1
ATOM 584 O O . LEU A 1 73 ? 8.890 4.714 -5.587 1.00 87.69 73 LEU A O 1
ATOM 588 N N . ASP A 1 74 ? 7.305 5.696 -6.853 1.00 84.81 74 ASP A N 1
ATOM 589 C CA . ASP A 1 74 ? 8.113 6.833 -7.305 1.00 84.81 74 ASP A CA 1
ATOM 590 C C . ASP A 1 74 ? 7.488 8.145 -6.771 1.00 84.81 74 ASP A C 1
ATOM 592 O O . ASP A 1 74 ? 7.163 9.077 -7.510 1.00 84.81 74 ASP A O 1
ATOM 596 N N . THR A 1 75 ? 7.221 8.181 -5.461 1.00 83.81 75 THR A N 1
ATOM 597 C CA . THR A 1 75 ? 6.494 9.258 -4.769 1.00 83.81 75 THR A CA 1
ATOM 598 C C . THR A 1 75 ? 6.735 9.215 -3.248 1.00 83.81 75 THR A C 1
ATOM 600 O O . THR A 1 75 ? 7.301 8.250 -2.734 1.00 83.81 75 THR A O 1
ATOM 603 N N . GLN A 1 76 ? 6.275 10.238 -2.522 1.00 85.38 76 GLN A N 1
ATOM 604 C CA . GLN A 1 76 ? 6.272 10.317 -1.056 1.00 85.38 76 GLN A CA 1
ATOM 605 C C . GLN A 1 76 ? 4.845 10.518 -0.517 1.00 85.38 76 GLN A C 1
ATOM 607 O O . GLN A 1 76 ? 3.909 10.734 -1.284 1.00 85.38 76 GLN A O 1
ATOM 612 N N . GLY A 1 77 ? 4.678 10.466 0.808 1.00 88.81 77 GLY A N 1
ATOM 613 C CA . GLY A 1 77 ? 3.376 10.686 1.453 1.00 88.81 77 GLY A CA 1
ATOM 614 C C . GLY A 1 77 ? 2.411 9.500 1.333 1.00 88.81 77 GLY A C 1
ATOM 615 O O . GLY A 1 77 ? 1.196 9.666 1.441 1.00 88.81 77 GLY A O 1
ATOM 616 N N . VAL A 1 78 ? 2.941 8.294 1.102 1.00 92.44 78 VAL A N 1
ATOM 617 C CA . VAL A 1 78 ? 2.151 7.064 0.970 1.00 92.44 78 VAL A CA 1
ATOM 618 C C . VAL A 1 78 ? 2.254 6.219 2.237 1.00 92.44 78 VAL A C 1
ATOM 620 O O . VAL A 1 78 ? 3.355 5.947 2.712 1.00 92.44 78 VAL A O 1
ATOM 623 N N . ALA A 1 79 ? 1.117 5.755 2.754 1.00 94.75 79 ALA A N 1
ATOM 624 C CA . ALA A 1 79 ? 1.053 4.827 3.880 1.00 94.75 79 ALA A CA 1
ATOM 625 C C . ALA A 1 79 ? 0.510 3.463 3.438 1.00 94.75 79 ALA A C 1
ATOM 627 O O . ALA A 1 79 ? -0.569 3.374 2.854 1.00 94.75 79 ALA A O 1
ATOM 628 N N . PHE A 1 80 ? 1.240 2.393 3.767 1.00 96.94 80 PHE A N 1
ATOM 629 C CA . PHE A 1 80 ? 0.780 1.011 3.624 1.00 96.94 80 PHE A CA 1
ATOM 630 C C . PHE A 1 80 ? 0.406 0.456 5.000 1.00 96.94 80 PHE A C 1
ATOM 632 O O . PHE A 1 80 ? 1.282 0.220 5.830 1.00 96.94 80 PHE A O 1
ATOM 639 N N . VAL A 1 81 ? -0.881 0.211 5.242 1.00 97.06 81 VAL A N 1
ATOM 640 C CA . VAL A 1 81 ? -1.398 -0.224 6.548 1.00 97.06 81 VAL A CA 1
ATOM 641 C C . VAL A 1 81 ? -2.093 -1.577 6.413 1.00 97.06 81 VAL A C 1
ATOM 643 O O . VAL A 1 81 ? -3.025 -1.727 5.641 1.00 97.06 81 VAL A O 1
ATOM 646 N N . HIS A 1 82 ? -1.660 -2.602 7.149 1.00 96.75 82 HIS A N 1
ATOM 647 C CA . HIS A 1 82 ? -2.305 -3.925 7.111 1.00 96.75 82 HIS A CA 1
ATOM 648 C C . HIS A 1 82 ? -2.408 -4.573 5.709 1.00 96.75 82 HIS A C 1
ATOM 650 O O . HIS A 1 82 ? -3.379 -5.251 5.410 1.00 96.75 82 HIS A O 1
ATOM 656 N N . ASN A 1 83 ? -1.407 -4.430 4.840 1.00 96.88 83 ASN A N 1
ATOM 657 C CA . ASN A 1 83 ? -1.385 -5.147 3.554 1.00 96.88 83 ASN A CA 1
ATOM 658 C C . ASN A 1 83 ? -0.630 -6.482 3.654 1.00 96.88 83 ASN A C 1
ATOM 660 O O . ASN A 1 83 ? 0.233 -6.654 4.517 1.00 96.88 83 ASN A O 1
ATOM 664 N N . LEU A 1 84 ? -0.921 -7.412 2.742 1.00 95.75 84 LEU A N 1
ATOM 665 C CA . LEU A 1 84 ? -0.066 -8.564 2.448 1.00 95.75 84 LEU A CA 1
ATOM 666 C C . LEU A 1 84 ? 0.646 -8.293 1.124 1.00 95.75 84 LEU A C 1
ATOM 668 O O . LEU A 1 84 ? -0.012 -8.179 0.096 1.00 95.75 84 LEU A O 1
ATOM 672 N N . ILE A 1 85 ? 1.974 -8.194 1.154 1.00 96.25 85 ILE A N 1
ATOM 673 C CA . ILE A 1 85 ? 2.805 -7.964 -0.032 1.00 96.25 85 ILE A CA 1
ATOM 674 C C . ILE A 1 85 ? 3.698 -9.189 -0.220 1.00 96.25 85 ILE A C 1
ATOM 676 O O . ILE A 1 85 ? 4.615 -9.416 0.566 1.00 96.25 85 ILE A O 1
ATOM 680 N N . GLY A 1 86 ? 3.389 -10.002 -1.229 1.00 94.69 86 GLY A N 1
ATOM 681 C CA . GLY A 1 86 ? 4.148 -11.198 -1.605 1.00 94.69 86 GLY A CA 1
ATOM 682 C C . GLY A 1 86 ? 5.162 -10.974 -2.732 1.00 94.69 86 GLY A C 1
ATOM 683 O O . GLY A 1 86 ? 5.971 -11.859 -2.996 1.00 94.69 86 GLY A O 1
ATOM 684 N N . GLY A 1 87 ? 5.122 -9.812 -3.390 1.00 90.94 87 GLY A N 1
ATOM 685 C CA . GLY A 1 87 ? 6.024 -9.434 -4.479 1.00 90.94 87 GLY A CA 1
ATOM 686 C C . GLY A 1 87 ? 7.117 -8.445 -4.083 1.00 90.94 87 GLY A C 1
ATOM 687 O O . GLY A 1 87 ? 7.182 -7.958 -2.955 1.00 90.94 87 GLY A O 1
ATOM 688 N N . SER A 1 88 ? 7.971 -8.101 -5.046 1.00 90.12 88 SER A N 1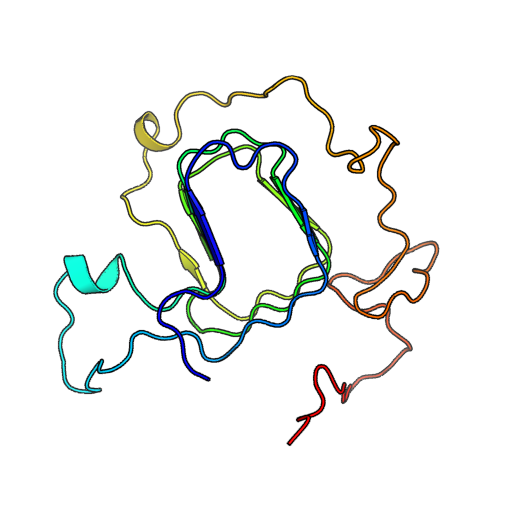
ATOM 689 C CA . SER A 1 88 ? 9.012 -7.089 -4.876 1.00 90.12 88 SER A CA 1
ATOM 690 C C . SER A 1 88 ? 8.434 -5.673 -4.811 1.00 90.12 88 SER A C 1
ATOM 692 O O . SER A 1 88 ? 7.511 -5.328 -5.555 1.00 90.12 88 SER A O 1
ATOM 694 N N . LEU A 1 89 ? 9.040 -4.839 -3.962 1.00 89.81 89 LEU A N 1
ATOM 695 C CA . LEU A 1 89 ? 8.943 -3.387 -4.060 1.00 89.81 89 LEU A CA 1
ATOM 696 C C . LEU A 1 89 ? 10.014 -2.904 -5.037 1.00 89.81 89 LEU A C 1
ATOM 698 O O . LEU A 1 89 ? 11.170 -3.318 -4.958 1.00 89.81 89 LEU A O 1
ATOM 702 N N . THR A 1 90 ? 9.619 -2.055 -5.971 1.00 85.12 90 THR A N 1
ATOM 703 C CA . THR A 1 90 ? 10.450 -1.621 -7.092 1.00 85.12 90 THR A CA 1
ATOM 704 C C . THR A 1 90 ? 10.415 -0.102 -7.227 1.00 85.12 90 THR A C 1
ATOM 706 O O . THR A 1 90 ? 9.482 0.563 -6.781 1.00 85.12 90 THR A O 1
ATOM 709 N N . THR A 1 91 ? 11.446 0.447 -7.858 1.00 79.00 91 THR A N 1
ATOM 710 C CA . THR A 1 91 ? 11.518 1.852 -8.269 1.00 79.00 91 THR A CA 1
ATOM 711 C C . THR A 1 91 ? 12.015 1.913 -9.708 1.00 79.00 91 THR A C 1
ATOM 713 O O . THR A 1 91 ? 12.743 1.023 -10.157 1.00 79.00 91 THR A O 1
ATOM 716 N N . GLY A 1 92 ? 11.581 2.925 -10.461 1.00 71.44 92 GLY A N 1
ATOM 717 C CA . GLY A 1 92 ? 11.972 3.088 -11.861 1.00 71.44 92 GLY A CA 1
ATOM 718 C C . GLY A 1 92 ? 13.368 3.680 -12.071 1.00 71.44 92 GLY A C 1
ATOM 719 O O . GLY A 1 92 ? 13.874 3.632 -13.193 1.00 71.44 92 GLY A O 1
ATOM 720 N N . LYS A 1 93 ? 13.986 4.265 -11.037 1.00 70.69 93 LYS A N 1
ATOM 721 C CA . LYS A 1 93 ? 15.201 5.085 -11.169 1.00 70.69 93 LYS A CA 1
ATOM 722 C C . LYS A 1 93 ? 16.233 4.749 -10.093 1.00 70.69 93 LYS A C 1
ATOM 724 O O . LYS A 1 93 ? 15.914 4.181 -9.053 1.00 70.69 93 LYS A O 1
ATOM 729 N N . MET A 1 94 ? 17.491 5.104 -10.355 1.00 77.38 94 MET A N 1
ATOM 730 C CA . MET A 1 94 ? 18.536 5.066 -9.332 1.00 77.38 94 MET A CA 1
ATOM 731 C C . MET A 1 94 ? 18.149 5.994 -8.179 1.00 77.38 94 MET A C 1
ATOM 733 O O . MET A 1 94 ? 17.790 7.145 -8.410 1.00 77.38 94 MET A O 1
ATOM 737 N N . ILE A 1 95 ? 18.243 5.493 -6.949 1.00 76.69 95 ILE A N 1
ATOM 738 C CA . ILE A 1 95 ? 17.923 6.271 -5.754 1.00 76.69 95 ILE A CA 1
ATOM 739 C C . ILE A 1 95 ? 19.179 6.989 -5.269 1.00 76.69 95 ILE A C 1
ATOM 741 O O . ILE A 1 95 ? 20.191 6.364 -4.960 1.00 76.69 95 ILE A O 1
ATOM 745 N N . CYS A 1 96 ? 19.092 8.310 -5.190 1.00 77.19 96 CYS A N 1
ATOM 746 C CA . CYS A 1 96 ? 20.115 9.194 -4.643 1.00 77.19 96 CYS A CA 1
ATOM 747 C C . CYS A 1 96 ? 19.447 10.320 -3.847 1.00 77.19 96 CYS A C 1
ATOM 749 O O . CYS A 1 96 ? 18.225 10.469 -3.901 1.00 77.19 96 CYS A O 1
ATOM 751 N N . THR A 1 97 ? 20.232 11.119 -3.122 1.00 78.75 97 THR A N 1
ATOM 752 C CA . THR A 1 97 ? 19.726 12.265 -2.347 1.00 78.75 97 THR A CA 1
ATOM 753 C C . THR A 1 97 ? 18.892 13.209 -3.213 1.00 78.75 97 THR A C 1
ATOM 755 O O . THR A 1 97 ? 17.852 13.690 -2.780 1.00 78.75 97 THR A O 1
ATOM 758 N N . GLU A 1 98 ? 19.296 13.419 -4.465 1.00 80.12 98 GLU A N 1
ATOM 759 C CA . GLU A 1 98 ? 18.578 14.255 -5.426 1.00 80.12 98 GLU A CA 1
ATOM 760 C C . GLU A 1 98 ? 17.230 13.642 -5.838 1.00 80.12 98 GLU A C 1
ATOM 762 O O . GLU A 1 98 ? 16.267 14.375 -6.033 1.00 80.12 98 GL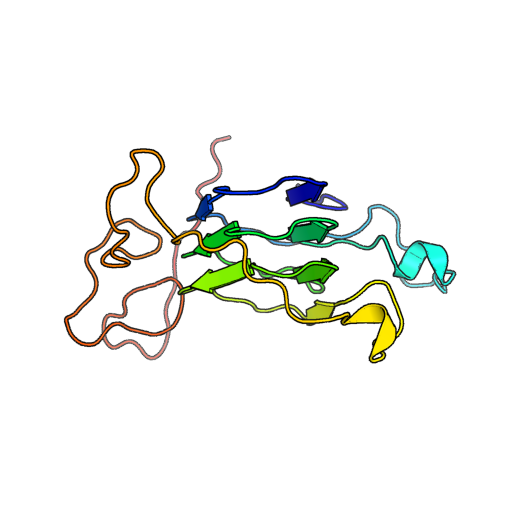U A O 1
ATOM 767 N N . THR A 1 99 ? 17.143 12.309 -5.939 1.00 73.62 99 THR A N 1
ATOM 768 C CA . THR A 1 99 ? 15.896 11.593 -6.281 1.00 73.62 99 THR A CA 1
ATOM 769 C C . THR A 1 99 ? 14.956 11.474 -5.081 1.00 73.62 99 THR A C 1
ATOM 771 O O . THR A 1 99 ? 13.743 11.540 -5.250 1.00 73.62 99 THR A O 1
ATOM 774 N N . LEU A 1 100 ? 15.499 11.316 -3.871 1.00 71.81 100 LEU A N 1
ATOM 775 C CA . LEU A 1 100 ? 14.721 11.328 -2.629 1.00 71.81 100 LEU A CA 1
ATOM 776 C C . LEU A 1 100 ? 14.174 12.725 -2.319 1.00 71.81 100 LEU A C 1
ATOM 778 O O . LEU A 1 100 ? 13.105 12.847 -1.728 1.00 71.81 100 LEU A O 1
ATOM 782 N N . GLY A 1 101 ? 14.904 13.765 -2.729 1.00 72.75 101 GLY A N 1
ATOM 783 C CA . GLY A 1 101 ? 14.566 15.147 -2.432 1.00 72.75 101 GLY A CA 1
ATOM 784 C C . GLY A 1 101 ? 14.612 15.450 -0.934 1.00 72.75 101 GLY A C 1
ATOM 785 O O . GLY A 1 101 ? 15.095 14.670 -0.110 1.00 72.75 101 GLY A O 1
ATOM 786 N N . MET A 1 102 ? 14.110 16.628 -0.574 1.00 77.88 102 MET A N 1
ATOM 787 C CA . MET A 1 102 ? 13.791 16.924 0.818 1.00 77.88 102 MET A CA 1
ATOM 788 C C . MET A 1 102 ? 12.439 16.304 1.151 1.00 77.88 102 MET A C 1
ATOM 790 O O . MET A 1 102 ? 11.497 16.441 0.370 1.00 77.88 102 MET A O 1
ATOM 794 N N . ALA A 1 103 ? 12.342 15.674 2.322 1.00 70.94 103 ALA A N 1
ATOM 795 C CA . ALA A 1 103 ? 11.062 15.215 2.838 1.00 70.94 103 ALA A CA 1
ATOM 796 C C . ALA A 1 103 ? 10.076 16.391 2.857 1.00 70.94 103 ALA A C 1
ATOM 798 O O . ALA A 1 103 ? 10.369 17.444 3.426 1.00 70.94 103 ALA A O 1
ATOM 799 N N . PHE A 1 104 ? 8.931 16.212 2.207 1.00 70.31 104 PHE A N 1
ATOM 800 C CA . PHE A 1 104 ? 7.850 17.187 2.199 1.00 70.31 104 PHE A CA 1
ATOM 801 C C . PHE A 1 104 ? 6.606 16.539 2.794 1.00 70.31 104 PHE A C 1
ATOM 803 O O . PHE A 1 104 ? 6.177 15.463 2.375 1.00 70.31 104 PHE A O 1
ATOM 810 N N . GLU A 1 105 ? 6.070 17.204 3.809 1.00 66.44 105 GLU A N 1
ATOM 811 C CA . GLU A 1 105 ? 4.875 16.805 4.531 1.00 66.44 105 GLU A CA 1
ATOM 812 C C . GLU A 1 105 ? 3.757 17.786 4.153 1.00 66.44 105 GLU A C 1
ATOM 814 O O . GLU A 1 105 ? 3.926 18.988 4.352 1.00 66.44 105 GLU A O 1
ATOM 819 N N . PRO A 1 106 ? 2.625 17.321 3.599 1.00 73.50 106 PRO A N 1
ATOM 820 C CA . PRO A 1 106 ? 1.536 18.195 3.158 1.00 73.50 106 PRO A CA 1
ATOM 821 C C . PRO A 1 106 ? 0.744 18.844 4.314 1.00 73.50 106 PRO A C 1
ATOM 823 O O . PRO A 1 106 ? -0.287 19.454 4.052 1.00 73.50 106 PRO A O 1
ATOM 826 N N . GLU A 1 107 ? 1.185 18.690 5.572 1.00 83.75 107 GLU A N 1
ATOM 827 C CA . GLU A 1 107 ? 0.475 19.094 6.803 1.00 83.75 107 GLU A CA 1
ATOM 828 C C . GLU A 1 107 ? -0.975 18.568 6.875 1.00 83.75 107 GLU A C 1
ATOM 830 O O . GLU A 1 107 ? -1.859 19.185 7.466 1.00 83.75 107 GLU A O 1
ATOM 835 N N . GLN A 1 108 ? -1.232 17.405 6.267 1.00 87.00 108 GLN A N 1
ATOM 836 C CA . GLN A 1 108 ? -2.554 16.784 6.192 1.00 87.00 108 GLN A CA 1
ATOM 837 C C . GLN A 1 108 ? -2.589 15.406 6.847 1.00 87.00 108 GLN A C 1
ATOM 839 O O . GLN A 1 108 ? -1.643 14.622 6.744 1.00 87.00 108 GLN A O 1
ATOM 844 N N . TYR A 1 109 ? -3.719 15.095 7.480 1.00 89.69 109 TYR A N 1
ATOM 845 C CA . TYR A 1 109 ? -3.961 13.799 8.102 1.00 89.69 109 TYR A CA 1
ATOM 846 C C . TYR A 1 109 ? -4.349 12.727 7.080 1.00 89.69 109 TYR A C 1
ATOM 848 O O . TYR A 1 109 ? -4.981 12.998 6.064 1.00 89.69 109 TYR A O 1
ATOM 856 N N . PHE A 1 110 ? -4.034 11.472 7.404 1.00 92.62 110 PHE A N 1
ATOM 857 C CA . PHE A 1 110 ? -4.750 10.335 6.831 1.00 92.62 110 PHE A CA 1
ATOM 858 C C . PHE A 1 110 ? -6.125 10.258 7.498 1.00 92.62 110 PHE A C 1
ATOM 860 O O . PHE A 1 110 ? -6.235 9.879 8.665 1.00 92.62 110 PHE A O 1
ATOM 867 N N . GLU A 1 111 ? -7.160 10.641 6.764 1.00 93.94 111 GLU A N 1
ATOM 868 C CA . GLU A 1 111 ? -8.535 10.749 7.249 1.00 93.94 111 GLU A CA 1
ATOM 869 C C . GLU A 1 111 ? -9.510 9.988 6.348 1.00 93.94 111 GLU A C 1
ATOM 871 O O . GLU A 1 111 ? -9.169 9.539 5.249 1.00 93.94 111 GLU A O 1
ATOM 876 N N . ASN A 1 112 ? -10.731 9.793 6.835 1.00 92.25 112 ASN A N 1
ATOM 877 C CA . ASN A 1 112 ? -11.816 9.312 5.992 1.00 92.25 112 ASN A CA 1
ATOM 878 C C . ASN A 1 112 ? -12.226 10.397 4.977 1.00 92.25 112 ASN A C 1
ATOM 880 O O . ASN A 1 112 ? -11.976 11.578 5.212 1.00 92.25 112 ASN A O 1
ATOM 884 N N . PRO A 1 113 ? -12.921 10.039 3.879 1.00 87.06 113 PRO A N 1
ATOM 885 C CA . PRO A 1 113 ? -13.364 11.014 2.877 1.00 87.06 113 PRO A CA 1
ATOM 886 C C . PRO A 1 113 ? -14.247 12.154 3.414 1.00 87.06 113 PRO A C 1
ATOM 888 O O . PRO A 1 113 ? -14.394 13.176 2.752 1.00 87.06 113 PRO A O 1
ATOM 891 N N . ASP A 1 114 ? -14.858 11.975 4.586 1.00 91.25 114 ASP A N 1
ATOM 892 C CA . ASP A 1 114 ? -15.677 12.976 5.275 1.00 91.25 114 ASP A CA 1
ATOM 893 C C . ASP A 1 114 ? -14.884 13.856 6.266 1.00 91.25 114 ASP A C 1
ATOM 895 O O . ASP A 1 114 ? -15.480 14.684 6.955 1.00 91.25 114 ASP A O 1
ATOM 899 N N . GLY A 1 115 ? -13.559 13.685 6.352 1.00 89.44 115 GLY A N 1
ATOM 900 C CA . GLY A 1 115 ? -12.670 14.405 7.268 1.00 89.44 115 GLY A CA 1
ATOM 901 C C . GLY A 1 115 ? -12.636 13.849 8.696 1.00 89.44 115 GLY A C 1
ATOM 902 O O . GLY A 1 115 ? -12.008 14.430 9.581 1.00 89.44 115 GLY A O 1
ATOM 903 N N . THR A 1 116 ? -13.324 12.737 8.977 1.00 94.75 116 THR A N 1
ATOM 904 C CA . THR A 1 116 ? -13.242 12.098 10.297 1.00 94.75 116 THR A CA 1
ATOM 905 C C . THR A 1 116 ? -11.937 11.318 10.463 1.00 94.75 116 THR A C 1
ATOM 907 O O . THR A 1 116 ? -11.371 10.786 9.505 1.00 94.75 116 THR A O 1
ATOM 910 N N . LEU A 1 117 ? -11.461 11.213 11.710 1.00 95.00 117 LEU A N 1
ATOM 911 C CA . LEU A 1 117 ? -10.251 10.455 12.028 1.00 95.00 117 LEU A CA 1
ATOM 912 C C . LEU A 1 117 ? -10.416 8.985 11.639 1.00 95.00 117 LEU A C 1
ATOM 914 O O . LEU A 1 117 ? -11.373 8.319 12.043 1.00 95.00 117 LEU A O 1
ATOM 918 N N . ILE A 1 118 ? -9.441 8.460 10.903 1.00 94.31 118 ILE A N 1
ATOM 919 C CA . ILE A 1 118 ? -9.453 7.058 10.509 1.00 94.31 118 ILE A CA 1
ATOM 920 C C . ILE A 1 118 ? -9.069 6.159 11.689 1.00 94.31 118 ILE A C 1
ATOM 922 O O . ILE A 1 118 ? -8.112 6.416 12.419 1.00 94.31 118 ILE A O 1
ATOM 926 N N . THR A 1 119 ? -9.808 5.066 11.862 1.00 95.19 119 THR A N 1
ATOM 927 C CA . THR A 1 119 ? -9.434 3.971 12.762 1.00 95.19 119 THR A CA 1
ATOM 928 C C . THR A 1 119 ? -9.392 2.683 11.950 1.00 95.19 119 THR A C 1
ATOM 930 O O . THR A 1 119 ? -10.393 2.289 11.364 1.00 95.19 119 THR A O 1
ATOM 933 N N . PHE A 1 120 ? -8.243 2.008 11.918 1.00 94.62 120 PHE A N 1
ATOM 934 C CA . PHE A 1 120 ? -8.082 0.721 11.231 1.00 94.62 120 PHE A CA 1
ATOM 935 C C . PHE A 1 120 ? -8.550 -0.433 12.128 1.00 94.62 120 PHE A C 1
ATOM 937 O O . PHE A 1 120 ? -7.745 -1.236 12.594 1.00 94.62 120 PHE A O 1
ATOM 944 N N . ASN A 1 121 ? -9.848 -0.481 12.438 1.00 95.12 121 ASN A N 1
ATOM 945 C CA . ASN A 1 121 ? -1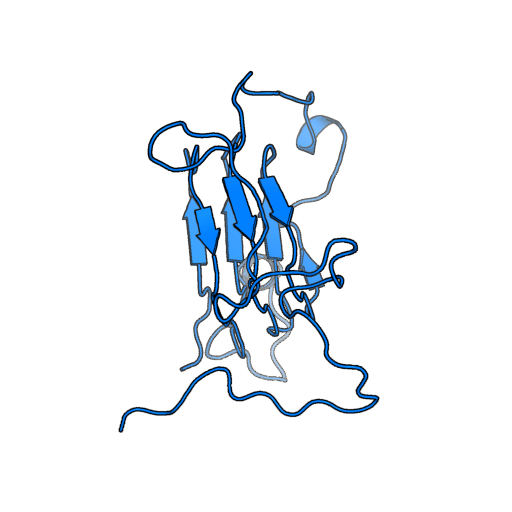0.448 -1.481 13.330 1.00 95.12 121 ASN A CA 1
ATOM 946 C C . ASN A 1 121 ? -11.111 -2.651 12.594 1.00 95.12 121 ASN A C 1
ATOM 948 O O . ASN A 1 121 ? -11.625 -3.536 13.267 1.00 95.12 121 ASN A O 1
ATOM 952 N N . GLU A 1 122 ? -11.088 -2.682 11.265 1.00 95.38 122 GLU A N 1
ATOM 953 C CA . GLU A 1 122 ? -11.647 -3.763 10.452 1.00 95.38 122 GLU A CA 1
ATOM 954 C C . GLU A 1 122 ? -10.573 -4.397 9.554 1.00 95.38 122 GLU A C 1
ATOM 956 O O . GLU A 1 122 ? -9.583 -3.761 9.163 1.00 95.38 122 GLU A O 1
ATOM 961 N N . ASP A 1 123 ? -10.728 -5.689 9.282 1.00 95.31 123 ASP A N 1
ATOM 962 C CA . ASP A 1 123 ? -9.862 -6.464 8.395 1.00 95.31 123 ASP A CA 1
ATOM 963 C C . ASP A 1 123 ? -10.376 -6.483 6.939 1.00 95.31 123 ASP A C 1
ATOM 965 O O . ASP A 1 123 ? -11.335 -5.798 6.586 1.00 95.31 123 ASP A O 1
ATOM 969 N N . TYR A 1 124 ? -9.737 -7.274 6.072 1.00 94.81 124 TYR A N 1
ATOM 970 C CA . TYR A 1 124 ? -10.064 -7.414 4.650 1.00 94.81 124 TYR A CA 1
ATOM 971 C C . TYR A 1 124 ? -11.543 -7.728 4.397 1.00 94.81 124 TYR A C 1
ATOM 973 O O . TYR A 1 124 ? -12.102 -7.266 3.409 1.00 94.81 124 TYR A O 1
ATOM 981 N N . PHE A 1 125 ? -12.188 -8.490 5.281 1.00 93.44 125 PHE A N 1
ATOM 982 C CA . PHE A 1 125 ? -13.580 -8.916 5.135 1.00 93.44 125 PHE A CA 1
ATOM 983 C C . PHE A 1 125 ? -14.564 -8.067 5.952 1.00 93.44 125 PHE A C 1
ATOM 985 O O . PHE A 1 125 ? -15.742 -8.415 6.019 1.00 93.44 125 PHE A O 1
ATOM 992 N N . GLY A 1 126 ? -14.105 -6.977 6.578 1.00 93.12 126 GLY A N 1
ATOM 993 C CA . GLY A 1 126 ? -14.927 -6.139 7.457 1.00 93.12 126 GLY A CA 1
ATOM 994 C C . GLY A 1 126 ? -15.096 -6.711 8.868 1.00 93.12 126 GLY A C 1
ATOM 995 O O . GLY A 1 126 ? -15.967 -6.272 9.616 1.00 93.12 126 GLY A O 1
ATOM 996 N N . SER A 1 127 ? -14.302 -7.714 9.258 1.00 92.62 127 SER A N 1
ATOM 997 C CA . SER A 1 127 ? -14.347 -8.237 10.626 1.00 92.62 127 SER A CA 1
ATOM 998 C C . SER A 1 127 ? -13.594 -7.308 11.569 1.00 92.62 127 SER A C 1
ATOM 1000 O O . SER A 1 127 ? -12.482 -6.877 11.260 1.00 92.62 127 SER A O 1
ATOM 1002 N N . PHE A 1 128 ? -14.165 -7.037 12.746 1.00 95.06 128 PHE A N 1
ATOM 1003 C CA . PHE A 1 128 ? -13.489 -6.219 13.748 1.00 95.06 128 PHE A CA 1
ATOM 1004 C C . PHE A 1 128 ? -12.189 -6.867 14.228 1.00 95.06 128 PHE A C 1
ATOM 1006 O O . PHE A 1 128 ? -12.134 -8.052 14.564 1.00 95.06 128 PHE A O 1
ATOM 1013 N N . ARG A 1 129 ? -11.146 -6.047 14.307 1.00 93.88 129 ARG A N 1
ATOM 1014 C CA . ARG A 1 129 ? -9.826 -6.412 14.808 1.00 93.88 129 ARG A CA 1
ATOM 1015 C C . ARG A 1 129 ? -9.815 -6.469 16.331 1.00 93.88 129 ARG A C 1
ATOM 1017 O O . ARG A 1 129 ? -10.528 -5.737 17.019 1.00 93.88 129 ARG A O 1
ATOM 1024 N N . ASN A 1 130 ? -8.954 -7.330 16.866 1.00 90.62 130 ASN A N 1
ATOM 1025 C CA . ASN A 1 130 ? -8.734 -7.436 18.304 1.00 90.62 130 ASN A CA 1
ATOM 1026 C C . ASN A 1 130 ? -8.011 -6.198 18.859 1.00 90.62 130 ASN A C 1
ATOM 1028 O O . ASN A 1 130 ? -7.362 -5.451 18.131 1.00 90.62 130 ASN A O 1
ATOM 1032 N N . LYS A 1 131 ? -8.037 -6.031 20.190 1.00 89.06 131 LYS A N 1
ATOM 1033 C CA . LYS A 1 131 ? -7.306 -4.954 20.892 1.00 89.06 131 LYS A CA 1
ATOM 1034 C C . LYS A 1 131 ? -5.801 -4.948 20.583 1.00 89.06 131 LYS A C 1
ATOM 1036 O O . LYS A 1 131 ? -5.174 -3.895 20.605 1.00 89.06 131 LYS A O 1
ATOM 1041 N N . ILE A 1 132 ? -5.233 -6.127 20.332 1.00 89.94 132 ILE A N 1
ATOM 1042 C CA . ILE A 1 132 ? -3.881 -6.305 19.799 1.00 89.94 132 ILE A CA 1
ATOM 1043 C C . ILE A 1 132 ? -4.070 -6.907 18.402 1.00 89.94 132 ILE A C 1
ATOM 1045 O O . ILE A 1 132 ? -4.278 -8.119 18.310 1.00 89.94 132 ILE A O 1
ATOM 1049 N N . PRO A 1 133 ? -4.100 -6.081 17.342 1.00 90.19 133 PRO A N 1
ATOM 1050 C CA . PRO A 1 133 ? -4.474 -6.539 16.011 1.00 90.19 133 PRO A CA 1
ATOM 1051 C C . PRO A 1 133 ? -3.387 -7.419 15.395 1.00 90.19 133 PRO A C 1
ATOM 1053 O O . PRO A 1 133 ? -2.188 -7.220 15.617 1.00 90.19 133 PRO A O 1
ATOM 1056 N N . THR A 1 134 ? -3.807 -8.375 14.570 1.00 90.12 134 THR A N 1
ATOM 1057 C CA . THR A 1 134 ? -2.877 -9.195 13.791 1.00 90.12 134 THR A CA 1
ATOM 1058 C C . THR A 1 134 ? -2.261 -8.374 12.651 1.00 90.12 134 THR A C 1
ATOM 1060 O O . THR A 1 134 ? -2.912 -7.521 12.040 1.00 90.12 134 THR A O 1
ATOM 1063 N N . VAL A 1 135 ? -0.990 -8.638 12.334 1.00 91.06 135 VAL A N 1
ATOM 1064 C CA . VAL A 1 135 ? -0.319 -8.028 11.176 1.00 91.06 135 VAL A CA 1
ATOM 1065 C C . VAL A 1 135 ? -0.937 -8.498 9.858 1.00 91.06 135 VAL A C 1
ATOM 1067 O O . VAL A 1 135 ? -1.354 -9.648 9.722 1.00 91.06 135 VAL A O 1
ATOM 1070 N N . GLY A 1 136 ? -0.931 -7.615 8.861 1.00 92.44 136 GLY A N 1
ATOM 1071 C CA . GLY A 1 136 ? -1.494 -7.898 7.543 1.00 92.44 136 GLY A CA 1
ATOM 1072 C C . GLY A 1 136 ? -3.017 -7.714 7.464 1.00 92.44 136 GLY A C 1
ATOM 1073 O O . GLY A 1 136 ? -3.636 -7.189 8.398 1.00 92.44 136 GLY A O 1
ATOM 1074 N N . PRO A 1 137 ? -3.618 -8.118 6.334 1.00 94.19 137 PRO A N 1
ATOM 1075 C CA . PRO A 1 137 ? -4.974 -7.724 5.964 1.00 94.19 137 PRO A CA 1
ATOM 1076 C C . PRO A 1 137 ? -6.049 -8.522 6.689 1.00 94.19 137 PRO A C 1
ATOM 1078 O O . PRO A 1 137 ? -7.206 -8.151 6.627 1.00 94.19 137 PRO A O 1
ATOM 1081 N N . LEU A 1 138 ? -5.696 -9.602 7.379 1.00 93.25 138 LEU A N 1
ATOM 1082 C CA . LEU A 1 138 ? -6.651 -10.555 7.933 1.00 93.25 138 LEU A CA 1
ATOM 1083 C C . LEU A 1 138 ? -6.460 -10.669 9.438 1.00 93.25 138 LEU A C 1
ATOM 1085 O O . LEU A 1 138 ? -5.338 -10.892 9.904 1.00 93.25 138 LEU A O 1
ATOM 1089 N N . GLU A 1 139 ? -7.550 -10.563 10.190 1.00 91.44 139 GLU A N 1
ATOM 1090 C CA . GLU A 1 139 ? -7.512 -10.843 11.619 1.00 91.44 139 GLU A CA 1
ATOM 1091 C C . GLU A 1 139 ? -7.546 -12.366 11.836 1.00 91.44 139 GLU A C 1
ATOM 1093 O O . GLU A 1 139 ? -8.410 -13.078 11.321 1.00 91.44 139 GLU A O 1
ATOM 1098 N N . LYS A 1 140 ? -6.560 -12.911 12.558 1.00 75.81 140 LYS A N 1
ATOM 1099 C CA . LYS A 1 140 ? -6.451 -14.364 12.752 1.00 75.81 140 LYS A CA 1
ATOM 1100 C C . LYS A 1 140 ? -7.456 -14.890 13.777 1.00 75.81 140 LYS A C 1
ATOM 1102 O O . LYS A 1 140 ? -7.628 -14.322 14.850 1.00 75.81 140 LYS A O 1
ATOM 1107 N N . SER A 1 141 ? -7.937 -16.110 13.530 1.00 63.41 141 SER A N 1
ATOM 1108 C CA . SER A 1 141 ? -8.088 -17.113 14.591 1.00 63.41 141 SER A CA 1
ATOM 1109 C C . SER A 1 141 ? -6.829 -18.004 14.605 1.00 63.41 141 SER A C 1
ATOM 1111 O O . SER A 1 141 ? -6.117 -18.090 13.606 1.00 63.41 141 SER A O 1
ATOM 1113 N N . ASN A 1 142 ? -6.458 -18.601 15.740 1.00 58.41 142 ASN A N 1
ATOM 1114 C CA . ASN A 1 142 ? -5.195 -19.337 15.939 1.00 58.41 142 ASN A CA 1
ATOM 1115 C C . ASN A 1 142 ? -5.020 -20.570 15.014 1.00 58.41 142 ASN A C 1
ATOM 1117 O O . ASN A 1 142 ? -5.221 -21.703 15.453 1.00 58.41 142 ASN A O 1
ATOM 1121 N N . VAL A 1 143 ? -4.593 -20.393 13.756 1.00 64.50 143 VAL A N 1
ATOM 1122 C CA . VAL A 1 143 ? -4.387 -21.512 12.815 1.00 64.50 143 VAL A CA 1
ATOM 1123 C C . VAL A 1 143 ? -2.993 -21.502 12.177 1.00 64.50 143 VAL A C 1
ATOM 1125 O O . VAL A 1 143 ? -2.483 -20.466 11.753 1.00 64.50 143 VAL A O 1
ATOM 1128 N N . LYS A 1 144 ? -2.363 -22.687 12.106 1.00 69.56 144 LYS A N 1
ATOM 1129 C CA . LYS A 1 144 ? -1.063 -22.923 11.438 1.00 69.56 144 LYS A CA 1
ATOM 1130 C C . LYS A 1 144 ? -1.164 -22.941 9.906 1.00 69.56 144 LYS A C 1
ATOM 1132 O O . LYS A 1 144 ? -0.156 -22.758 9.233 1.00 69.56 144 LYS A O 1
ATOM 1137 N N . LYS A 1 145 ? -2.361 -23.189 9.373 1.00 77.56 145 LYS A N 1
ATOM 1138 C CA . LYS A 1 145 ? -2.696 -23.195 7.947 1.00 77.56 145 LYS A CA 1
ATOM 1139 C C . LYS A 1 145 ? -4.043 -22.503 7.784 1.00 77.56 145 LYS A C 1
ATOM 1141 O O . LYS A 1 145 ? -4.960 -22.802 8.543 1.00 77.56 145 LYS A O 1
ATOM 1146 N N . SER A 1 146 ? -4.147 -21.638 6.786 1.00 78.94 146 SER A N 1
ATOM 1147 C CA . SER A 1 146 ? -5.379 -20.928 6.460 1.00 78.94 146 SER A CA 1
ATOM 1148 C C . SER A 1 146 ? -5.696 -21.138 4.987 1.00 78.94 146 SER A C 1
ATOM 1150 O O . SER A 1 146 ? -4.802 -21.062 4.146 1.00 78.94 146 SER A O 1
ATOM 1152 N N . GLU A 1 147 ? -6.958 -21.409 4.688 1.00 86.00 147 GLU A N 1
ATOM 1153 C CA . GLU A 1 147 ? -7.510 -21.405 3.337 1.00 86.00 147 GLU A CA 1
ATOM 1154 C C . GLU A 1 147 ? -8.603 -20.342 3.316 1.00 86.00 147 GLU A C 1
ATOM 1156 O O . GLU A 1 147 ? -9.459 -20.316 4.202 1.00 86.00 147 GLU A O 1
ATOM 1161 N N . ILE A 1 148 ? -8.500 -19.402 2.380 1.00 84.94 148 ILE A N 1
ATOM 1162 C CA . ILE A 1 148 ? -9.304 -18.182 2.375 1.00 84.94 148 ILE A CA 1
ATOM 1163 C C . ILE A 1 148 ? -9.798 -17.948 0.956 1.00 84.94 148 ILE A C 1
ATOM 1165 O O . ILE A 1 148 ? -9.012 -17.932 0.012 1.00 84.94 148 ILE A O 1
ATOM 1169 N N . ILE A 1 149 ? -11.107 -17.755 0.818 1.00 86.81 149 ILE A N 1
ATOM 1170 C CA . ILE A 1 149 ? -11.743 -17.442 -0.459 1.00 86.81 149 ILE A CA 1
ATOM 1171 C C . ILE A 1 149 ? -11.761 -15.919 -0.601 1.00 86.81 149 ILE A C 1
ATOM 1173 O O . ILE A 1 149 ? -12.501 -15.245 0.111 1.00 86.81 149 ILE A O 1
ATOM 1177 N N . LEU A 1 150 ? -10.928 -15.385 -1.496 1.00 84.12 150 LEU A N 1
ATOM 1178 C CA . LEU A 1 150 ? -10.784 -13.938 -1.727 1.00 84.12 150 LEU A CA 1
ATOM 1179 C C . LEU A 1 150 ? -11.701 -13.413 -2.837 1.00 84.12 150 LEU A C 1
ATOM 1181 O O . LEU A 1 150 ? -12.116 -12.259 -2.808 1.00 84.12 150 LEU A O 1
ATOM 1185 N N . ALA A 1 151 ? -12.040 -14.271 -3.794 1.00 78.62 151 ALA A N 1
ATOM 1186 C CA . ALA A 1 151 ? -12.982 -13.993 -4.864 1.00 78.62 151 ALA A CA 1
ATOM 1187 C C . ALA A 1 151 ? -13.721 -15.287 -5.221 1.00 78.62 151 ALA A C 1
ATOM 1189 O O . ALA A 1 151 ? -13.165 -16.381 -5.111 1.00 78.62 151 ALA A O 1
ATOM 1190 N N . LYS A 1 152 ? -14.985 -15.161 -5.630 1.00 68.25 152 LYS A N 1
ATOM 1191 C CA . LYS A 1 152 ? -15.737 -16.239 -6.276 1.00 68.25 152 LYS A CA 1
ATOM 1192 C C . LYS A 1 152 ? -15.970 -15.820 -7.715 1.00 68.25 152 LYS A C 1
ATOM 1194 O O . LYS A 1 152 ? -16.465 -14.717 -7.938 1.00 68.25 152 LYS A O 1
ATOM 1199 N N . ASP A 1 153 ? -15.626 -16.687 -8.657 1.00 62.69 153 ASP A N 1
ATOM 1200 C CA . ASP A 1 153 ? -15.933 -16.453 -10.062 1.00 62.69 153 ASP A CA 1
ATOM 1201 C C . ASP A 1 153 ? -17.455 -16.358 -10.227 1.00 62.69 153 ASP A C 1
ATOM 1203 O O . ASP A 1 153 ? -18.195 -17.291 -9.904 1.00 62.69 153 ASP A O 1
ATOM 1207 N N . ILE A 1 154 ? -17.925 -15.196 -10.680 1.00 56.56 154 ILE A N 1
ATOM 1208 C CA . ILE A 1 154 ? -19.298 -15.005 -11.138 1.00 56.56 154 ILE A CA 1
ATOM 1209 C C . ILE A 1 154 ? -19.228 -15.235 -12.647 1.00 56.56 154 ILE A C 1
ATOM 1211 O O . ILE A 1 154 ? -18.779 -14.355 -13.381 1.00 56.56 154 ILE A O 1
ATOM 1215 N N . PHE A 1 155 ? -19.529 -16.463 -13.070 1.00 49.56 155 PHE A N 1
ATOM 1216 C CA . PHE A 1 155 ? -19.601 -16.839 -14.484 1.00 49.56 155 PHE A CA 1
ATOM 1217 C C . PHE A 1 155 ? -20.793 -16.175 -15.178 1.00 49.56 155 PHE A C 1
ATOM 1219 O O . PHE A 1 155 ? -21.866 -16.084 -14.536 1.00 49.56 155 PHE A O 1
#

Secondary structure (DSSP, 8-state):
---SEEEEEES--TT-EEES-EE-----TT--TT----HHHHHS--EEEEEES--S-EEEES-EE-SSEEEEEE-SSEEEES-EE-SEEE-SS---HHHH-S----S---B-TTSPBP---B-TTSPBPPSSPPSSSSPPPS-SS----------

Sequence (155 aa):
MKTSKAKWLDWQAQGTRVTQNFFHDNT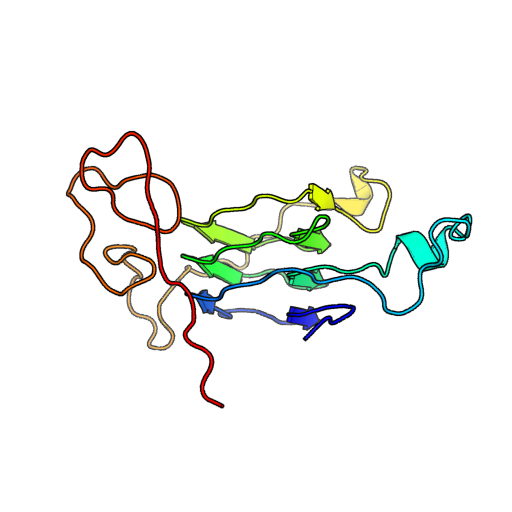VPFLREDAEPGLELFQAMGEDVFIEVSHGPTLLDNNIFLSARAVKLDTQGVAFVHNLIGGSLTTGKMICTETLGMAFEPEQYFENPDGTLITFNEDYFGSFRNKIPTVGPLEKSNVKKSEIILAKDIF

Foldseek 3Di:
DEAFEQEEAEADCALAEAALEEADNHFDPPPDPPDPDPLVSVLSTGEDYEYAHYAYCHEYELYEAQYQHYYEYQYHNYDYYQAHHNHDYDYNDDDDCVSVDPNDDPPDDNDHPVRHRDDPQAASVRDGADPPGDGHRDGDDDDPDDDDCSDDDPD

pLDDT: mean 82.98, std 13.29, range [49.56, 97.38]

Radius of gyration: 17.3 Å; chains: 1; bounding box: 40×42×45 Å